Protein 1EB6 (pdb70)

B-factor: mean 12.84, std 7.29, range [6.41, 92.84]

Organism: Aspergillus oryzae (strain ATCC 42149 / RIB 40) (NCBI:txid510516)

Structure (mmCIF, N/CA/C/O backbone):
data_1EB6
#
_entry.id   1EB6
#
_cell.length_a   38.430
_cell.length_b   34.764
_cell.length_c   60.276
_cell.angle_alpha   90.00
_cell.angle_beta   106.03
_cell.angle_gamma   90.00
#
_symmetry.space_group_name_H-M   'P 1 21 1'
#
loop_
_entity.id
_entity.type
_entity.pdbx_description
1 polymer 'NEUTRAL PROTEASE II'
2 non-polymer 'ZINC ION'
3 non-polymer 1,2-ETHANEDIOL
4 water water
#
loop_
_atom_site.group_PDB
_atom_site.id
_atom_site.type_symbol
_atom_site.label_atom_id
_atom_site.label_alt_id
_atom_site.label_comp_id
_atom_site.label_asym_id
_atom_site.label_entity_id
_atom_site.label_seq_id
_atom_site.pdbx_PDB_ins_code
_atom_site.Cartn_x
_atom_site.Cartn_y
_atom_site.Cartn_z
_atom_site.occupancy
_atom_site.B_iso_or_equiv
_atom_site.auth_seq_id
_atom_site.auth_comp_id
_atom_site.auth_asym_id
_atom_site.auth_atom_id
_atom_site.pdbx_PDB_model_num
ATOM 1 N N . THR A 1 1 ? 20.809 7.758 57.717 1.00 8.96 1 THR A N 1
ATOM 2 C CA . THR A 1 1 ? 19.436 8.170 58.102 1.00 8.11 1 THR A CA 1
ATOM 3 C C . THR A 1 1 ? 19.232 7.723 59.535 1.00 7.93 1 THR A C 1
ATOM 4 O O . THR A 1 1 ? 19.954 6.862 60.016 1.00 8.73 1 THR A O 1
ATOM 8 N N . GLU A 1 2 ? 18.249 8.300 60.210 1.00 8.86 2 GLU A N 1
ATOM 9 C CA . GLU A 1 2 ? 17.798 7.826 61.493 1.00 9.30 2 GLU A CA 1
ATOM 10 C C . GLU A 1 2 ? 16.577 6.935 61.303 1.00 8.77 2 GLU A C 1
ATOM 11 O O . GLU A 1 2 ? 15.472 7.447 61.039 1.00 9.84 2 GLU A O 1
ATOM 21 N N . VAL A 1 3 ? 16.767 5.644 61.426 1.00 9.03 3 VAL A N 1
ATOM 22 C CA . VAL A 1 3 ? 15.669 4.694 61.322 1.00 9.17 3 VAL A CA 1
ATOM 23 C C . VAL A 1 3 ? 14.850 4.723 62.585 1.00 9.26 3 VAL A C 1
ATOM 24 O O . VAL A 1 3 ? 15.398 4.642 63.682 1.00 11.40 3 VAL A O 1
ATOM 28 N N . THR A 1 4 ? 13.548 4.832 62.448 1.00 9.54 4 THR A N 1
ATOM 29 C CA . THR A 1 4 ? 12.644 4.862 63.566 1.00 10.30 4 THR A CA 1
ATOM 30 C C . THR A 1 4 ? 11.290 4.218 63.192 1.00 10.12 4 THR A C 1
ATOM 31 O O . THR A 1 4 ? 10.980 3.996 62.022 1.00 10.62 4 THR A O 1
ATOM 35 N N . ASP A 1 5 ? 10.461 3.959 64.190 1.00 11.57 5 ASP A N 1
ATOM 36 C CA . ASP A 1 5 ? 9.086 3.493 63.946 1.00 12.65 5 ASP A CA 1
ATOM 37 C C . ASP A 1 5 ? 9.028 2.194 63.192 1.00 12.77 5 ASP A C 1
ATOM 38 O O . ASP A 1 5 ? 8.400 2.095 62.113 1.00 14.98 5 ASP A O 1
ATOM 43 N N . CYS A 1 6 ? 9.765 1.222 63.720 1.00 13.58 6 CYS A N 1
ATOM 44 C CA . CYS A 1 6 ? 9.945 -0.104 63.084 1.00 13.62 6 CYS A CA 1
ATOM 45 C C . CYS A 1 6 ? 9.471 -1.231 63.956 1.00 14.31 6 CYS A C 1
ATOM 46 O O . CYS A 1 6 ? 9.630 -1.218 65.178 1.00 18.48 6 CYS A O 1
ATOM 49 N N . LYS A 1 7 ? 8.928 -2.243 63.329 1.00 13.90 7 LYS A N 1
ATOM 50 C CA . LYS A 1 7 ? 8.482 -3.456 63.984 1.00 14.86 7 LYS A CA 1
ATOM 51 C C . LYS A 1 7 ? 8.641 -4.645 63.069 1.00 12.84 7 LYS A C 1
ATOM 52 O O . LYS A 1 7 ? 8.465 -4.549 61.847 1.00 15.59 7 LYS A O 1
ATOM 58 N N . GLY A 1 8 ? 8.997 -5.782 63.654 1.00 10.60 8 GLY A N 1
ATOM 59 C CA . GLY A 1 8 ? 8.996 -7.005 62.899 1.00 10.16 8 GLY A CA 1
ATOM 60 C C . GLY A 1 8 ? 10.146 -7.166 61.927 1.00 9.65 8 GLY A C 1
ATOM 61 O O . GLY A 1 8 ? 11.135 -6.405 61.940 1.00 10.61 8 GLY A O 1
ATOM 62 N N . ASP A 1 9 ? 10.014 -8.138 61.042 1.00 9.73 9 ASP A N 1
ATOM 63 C CA . ASP A 1 9 ? 10.980 -8.350 59.959 1.00 10.23 9 ASP A CA 1
ATOM 64 C C . ASP A 1 9 ? 10.997 -7.185 58.983 1.00 8.96 9 ASP A C 1
ATOM 65 O O . ASP A 1 9 ? 11.990 -7.012 58.275 1.00 9.37 9 ASP A O 1
ATOM 70 N N . ALA A 1 10 ? 9.941 -6.373 58.939 1.00 8.78 10 ALA A N 1
ATOM 71 C CA . ALA A 1 10 ? 9.931 -5.181 58.089 1.00 8.46 10 ALA A CA 1
ATOM 72 C C . ALA A 1 10 ? 11.117 -4.291 58.440 1.00 8.60 10 ALA A C 1
ATOM 73 O O . ALA A 1 10 ? 11.654 -3.627 57.543 1.00 8.86 10 ALA A O 1
ATOM 75 N N . GLU A 1 11 ? 11.551 -4.254 59.700 1.00 8.58 11 GLU A N 1
ATOM 76 C CA . GLU A 1 11 ? 12.723 -3.482 60.025 1.00 9.47 11 GLU A CA 1
ATOM 77 C C . GLU A 1 11 ? 13.941 -3.953 59.218 1.00 8.54 11 GLU A C 1
ATOM 78 O O . GLU A 1 11 ? 14.721 -3.159 58.724 1.00 9.43 11 GLU A O 1
ATOM 84 N N . SER A 1 12 ? 14.108 -5.285 59.132 1.00 8.74 12 SER A N 1
ATOM 85 C CA . SER A 1 12 ? 15.171 -5.883 58.340 1.00 8.97 12 SER A CA 1
ATOM 86 C C . SER A 1 12 ? 14.961 -5.645 56.853 1.00 8.23 12 SER A C 1
ATOM 87 O O . SER A 1 12 ? 15.929 -5.489 56.099 1.00 8.86 12 SER A O 1
ATOM 91 N N . SER A 1 13 ? 13.717 -5.635 56.381 1.00 8.11 13 SER A N 1
ATOM 92 C CA . SER A 1 13 ? 13.497 -5.248 54.987 1.00 8.12 13 SER A CA 1
ATOM 93 C C 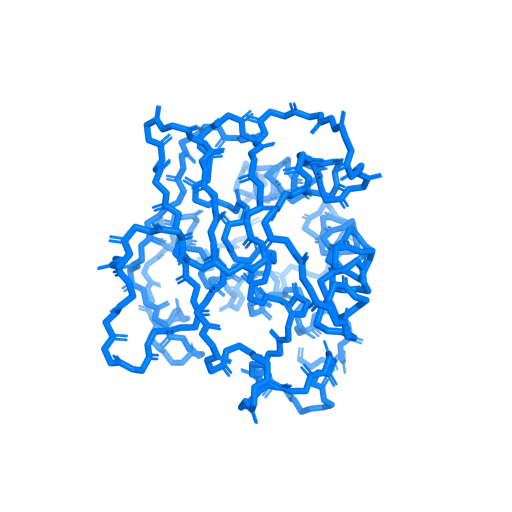. SER A 1 13 ? 14.061 -3.843 54.743 1.00 7.57 13 SER A C 1
ATOM 94 O O . SER A 1 13 ? 14.715 -3.581 53.727 1.00 7.68 13 SER A O 1
ATOM 97 N N . LEU A 1 14 ? 13.803 -2.916 55.662 1.00 7.48 14 LEU A N 1
ATOM 98 C CA . LEU A 1 14 ? 14.305 -1.550 55.489 1.00 7.55 14 LEU A CA 1
ATOM 99 C C . LEU A 1 14 ? 15.839 -1.497 55.612 1.00 7.16 14 LEU A C 1
ATOM 100 O O . LEU A 1 14 ? 16.482 -0.851 54.793 1.00 7.53 14 LEU A O 1
ATOM 105 N N . THR A 1 15 ? 16.418 -2.128 56.616 1.00 7.43 15 THR A N 1
ATOM 106 C CA . THR A 1 15 ? 17.880 -2.018 56.738 1.00 7.73 15 THR A CA 1
ATOM 107 C C . THR A 1 15 ? 18.573 -2.669 55.552 1.00 7.50 15 THR A C 1
ATOM 108 O O . THR A 1 15 ? 19.617 -2.173 55.098 1.00 7.80 15 THR A O 1
ATOM 112 N N . THR A 1 16 ? 18.006 -3.753 55.032 1.00 7.33 16 THR A N 1
ATOM 113 C CA . THR A 1 16 ? 18.514 -4.377 53.792 1.00 7.03 16 THR A CA 1
ATOM 114 C C . THR A 1 16 ? 18.405 -3.407 52.621 1.00 7.20 16 THR A C 1
ATOM 115 O O . THR A 1 16 ? 19.339 -3.269 51.831 1.00 7.70 16 THR A O 1
ATOM 119 N N . ALA A 1 17 ? 17.256 -2.756 52.490 1.00 7.06 17 ALA A N 1
ATOM 120 C CA . ALA A 1 17 ? 17.058 -1.794 51.423 1.00 7.19 17 ALA A CA 1
ATOM 121 C C . ALA A 1 17 ? 18.012 -0.617 51.537 1.00 6.94 17 ALA A C 1
ATOM 122 O O . ALA A 1 17 ? 18.479 -0.125 50.502 1.00 7.55 17 ALA A O 1
ATOM 124 N N . LEU A 1 18 ? 18.299 -0.144 52.740 1.00 6.93 18 LEU A N 1
ATOM 125 C CA . LEU A 1 18 ? 19.256 0.962 52.918 1.00 7.25 18 LEU A CA 1
ATOM 126 C C . LEU A 1 18 ? 20.624 0.537 52.430 1.00 7.04 18 LEU A C 1
ATOM 127 O O . LEU A 1 18 ? 21.290 1.269 51.696 1.00 7.63 18 LEU A O 1
ATOM 132 N N . SER A 1 19 ? 21.087 -0.632 52.869 1.00 7.46 19 SER A N 1
ATOM 133 C CA . SER A 1 19 ? 22.424 -1.078 52.476 1.00 7.94 19 SER A CA 1
ATOM 134 C C . SER A 1 19 ? 22.500 -1.310 50.979 1.00 7.59 19 SER A C 1
ATOM 135 O O . SER A 1 19 ? 23.501 -0.967 50.327 1.00 8.48 19 SER A O 1
ATOM 140 N N . ASN A 1 20 ? 21.450 -1.887 50.399 1.00 7.22 20 ASN A N 1
ATOM 141 C CA . ASN A 1 20 ? 21.415 -2.085 48.953 1.00 7.49 20 ASN A CA 1
ATOM 142 C C . ASN A 1 20 ? 21.342 -0.761 48.221 1.00 7.49 20 ASN A C 1
ATOM 143 O O . ASN A 1 20 ? 21.992 -0.595 47.193 1.00 8.28 20 ASN A O 1
ATOM 148 N N . ALA A 1 21 ? 20.537 0.180 48.699 1.00 7.53 21 ALA A N 1
ATOM 149 C CA . ALA A 1 21 ? 20.463 1.498 48.077 1.00 7.80 21 ALA A CA 1
ATOM 150 C C . ALA A 1 21 ? 21.816 2.177 48.082 1.00 7.47 21 ALA A C 1
ATOM 151 O O . ALA A 1 21 ? 22.174 2.833 47.095 1.00 8.11 21 ALA A O 1
ATOM 153 N N . ALA A 1 22 ? 22.572 2.049 49.159 1.00 7.95 22 ALA A N 1
ATOM 154 C CA . ALA A 1 22 ? 23.904 2.673 49.208 1.00 8.34 22 ALA A CA 1
ATOM 1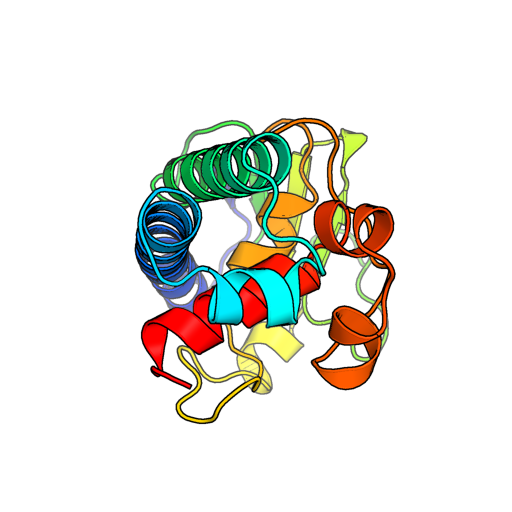55 C C . ALA A 1 22 ? 24.801 2.100 48.132 1.00 8.33 22 ALA A C 1
ATOM 156 O O . ALA A 1 22 ? 25.482 2.839 47.407 1.00 9.12 22 ALA A O 1
ATOM 158 N N . LYS A 1 23 ? 24.814 0.767 48.001 1.00 8.11 23 LYS A N 1
ATOM 159 C CA . LYS A 1 23 ? 25.640 0.136 46.996 1.00 9.13 23 LYS A CA 1
ATOM 160 C C . LYS A 1 23 ? 25.157 0.526 45.590 1.00 8.20 23 LYS A C 1
ATOM 161 O O . LYS A 1 23 ? 25.989 0.823 44.697 1.00 9.03 23 LYS A O 1
ATOM 167 N N . LEU A 1 24 ? 23.865 0.518 45.346 1.00 7.88 24 LEU A N 1
ATOM 168 C CA . LEU A 1 24 ? 23.328 0.832 44.036 1.00 8.03 24 LEU A CA 1
ATOM 169 C C . LEU A 1 24 ? 23.596 2.286 43.678 1.00 7.45 24 LEU A C 1
ATOM 170 O O . LEU A 1 24 ? 23.875 2.592 42.498 1.00 8.30 24 LEU A O 1
ATOM 175 N N . ALA A 1 25 ? 23.484 3.183 44.633 1.00 7.60 25 ALA A N 1
ATOM 176 C CA . ALA A 1 25 ? 23.708 4.591 44.389 1.00 7.54 25 ALA A CA 1
ATOM 177 C C . ALA A 1 25 ? 25.185 4.876 44.119 1.00 7.99 25 ALA A C 1
ATOM 178 O O . ALA A 1 25 ? 25.505 5.637 43.211 1.00 8.29 25 ALA A O 1
ATOM 180 N N . ASN A 1 26 ? 26.099 4.283 44.885 1.00 7.99 26 ASN A N 1
ATOM 181 C CA . ASN A 1 26 ? 27.524 4.459 44.604 1.00 8.22 26 ASN A CA 1
ATOM 182 C C . ASN A 1 26 ? 27.863 3.915 43.213 1.00 8.22 26 ASN A C 1
ATOM 183 O O . ASN A 1 26 ? 28.627 4.530 42.478 1.00 9.04 26 ASN A O 1
ATOM 188 N N . GLN A 1 27 ? 27.328 2.753 42.858 1.00 8.38 27 GLN A N 1
ATOM 189 C CA . GLN A 1 27 ? 27.617 2.154 41.570 1.00 8.91 27 GLN A CA 1
ATOM 190 C C . GLN A 1 27 ? 27.066 3.020 40.439 1.00 8.57 27 GLN A C 1
ATOM 191 O O . GLN A 1 27 ? 27.738 3.219 39.418 1.00 9.62 27 GLN A O 1
ATOM 197 N N . ALA A 1 28 ? 25.884 3.573 40.611 1.00 8.58 28 ALA A N 1
ATOM 198 C CA . ALA A 1 28 ? 25.298 4.453 39.602 1.00 8.38 28 ALA A CA 1
ATOM 199 C C . ALA A 1 28 ? 26.073 5.783 39.535 1.00 8.48 28 ALA A C 1
ATOM 200 O O . ALA A 1 28 ? 26.210 6.338 38.439 1.00 9.01 28 ALA A O 1
ATOM 202 N N . ALA A 1 29 ? 26.570 6.288 40.668 1.00 8.41 29 ALA A N 1
ATOM 203 C CA . ALA A 1 29 ? 27.376 7.492 40.655 1.00 9.27 29 ALA A CA 1
ATOM 204 C C . ALA A 1 29 ? 28.648 7.252 39.822 1.00 9.37 29 ALA A C 1
ATOM 205 O O . ALA A 1 29 ? 29.061 8.113 39.048 1.00 10.42 29 ALA A O 1
ATOM 207 N N . GLU A 1 30 ? 29.277 6.102 40.023 1.00 10.15 30 GLU A N 1
ATOM 208 C CA . GLU A 1 30 ? 30.479 5.771 39.258 1.00 11.03 30 GLU A CA 1
ATOM 209 C C . GLU A 1 30 ? 30.157 5.744 37.772 1.00 10.67 30 GLU A C 1
ATOM 210 O O . GLU A 1 30 ? 30.962 6.224 36.957 1.00 12.36 30 GLU A O 1
ATOM 216 N N . ALA A 1 31 ? 29.012 5.214 37.402 1.00 10.44 31 ALA A N 1
ATOM 217 C CA . ALA A 1 31 ? 28.598 5.183 36.009 1.00 10.58 31 ALA A CA 1
ATOM 218 C C . ALA A 1 31 ? 28.377 6.604 35.476 1.00 10.18 31 ALA A C 1
ATOM 219 O O . ALA A 1 31 ? 28.791 6.918 34.357 1.00 11.53 31 ALA A O 1
ATOM 221 N N . ALA A 1 32 ? 27.744 7.463 36.257 1.00 9.90 32 ALA A N 1
ATOM 222 C CA . ALA A 1 32 ? 27.551 8.831 35.832 1.00 10.41 32 ALA A CA 1
ATOM 223 C C . ALA A 1 32 ? 28.904 9.546 35.660 1.00 11.38 32 ALA A C 1
ATOM 224 O O . ALA A 1 32 ? 29.095 10.362 34.746 1.00 12.85 32 ALA A O 1
ATOM 226 N N . GLU A 1 33 ? 29.852 9.279 36.552 1.00 11.74 33 GLU A N 1
ATOM 227 C CA . GLU A 1 33 ? 31.192 9.894 36.510 1.00 12.91 33 GLU A CA 1
ATOM 228 C C . GLU A 1 33 ? 32.011 9.426 35.319 1.00 13.82 33 GLU A C 1
ATOM 229 O O . GLU A 1 33 ? 32.682 10.202 34.646 1.00 16.68 33 GLU A O 1
ATOM 235 N N . SER A 1 34 ? 31.984 8.119 35.058 1.00 13.48 34 SER A N 1
ATOM 236 C CA . SER A 1 34 ? 33.018 7.489 34.241 1.00 14.97 34 SER A CA 1
ATOM 237 C C . SER A 1 34 ? 32.525 6.365 33.361 1.00 14.08 34 SER A C 1
ATOM 238 O O . SER A 1 34 ? 33.324 5.752 32.671 1.00 17.11 34 SER A O 1
ATOM 242 N N . GLY A 1 35 ? 31.228 6.086 33.352 1.00 13.56 35 GLY A N 1
ATOM 243 C CA . GLY A 1 35 ? 30.642 5.015 32.622 1.00 13.49 35 GLY A CA 1
ATOM 244 C C . GLY A 1 35 ? 30.170 5.408 31.258 1.00 12.82 35 GLY A C 1
ATOM 245 O O . GLY A 1 35 ? 30.620 6.393 30.688 1.00 14.85 35 GLY A O 1
ATOM 246 N N . ASP A 1 36 ? 29.239 4.635 30.717 1.00 12.66 36 ASP A N 1
ATOM 247 C CA . ASP A 1 36 ? 28.802 4.765 29.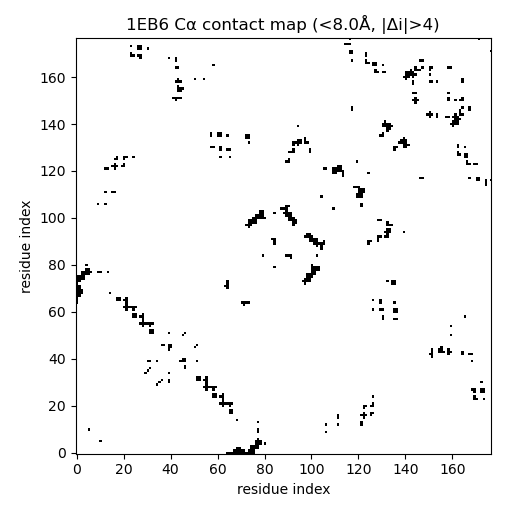345 1.00 12.98 36 ASP A CA 1
ATOM 248 C C . ASP A 1 36 ? 27.936 5.986 29.133 1.00 11.73 36 ASP A C 1
ATOM 249 O O . ASP A 1 36 ? 26.901 6.160 29.775 1.00 12.60 36 ASP A O 1
ATOM 254 N N . GLU A 1 37 ? 28.299 6.806 28.178 1.00 13.05 37 GLU A N 1
ATOM 255 C CA . GLU A 1 37 ? 27.561 8.017 27.885 1.00 13.67 37 GLU A CA 1
ATOM 256 C C . GLU A 1 37 ? 26.192 7.746 27.350 1.00 12.67 37 GLU A C 1
ATOM 257 O O . GLU A 1 37 ? 25.245 8.477 27.693 1.00 12.72 37 GLU A O 1
ATOM 263 N N . SER A 1 38 ? 26.028 6.756 26.488 1.00 13.69 38 SER A N 1
ATOM 264 C CA . SER A 1 38 ? 24.739 6.481 25.883 1.00 13.89 38 SER A CA 1
ATOM 265 C C . SER A 1 38 ? 23.760 6.009 26.924 1.00 11.90 38 SER A C 1
ATOM 266 O O . SER A 1 38 ? 22.566 6.372 26.874 1.00 12.48 38 SER A O 1
ATOM 270 N N . LYS A 1 39 ? 24.197 5.194 27.870 1.00 11.72 39 LYS A N 1
ATOM 271 C CA . LYS A 1 39 ? 23.314 4.729 28.930 1.00 11.08 39 LYS A CA 1
ATOM 272 C C . LYS A 1 39 ? 22.877 5.899 29.828 1.00 10.44 39 LYS A C 1
ATOM 273 O O . LYS A 1 39 ? 21.721 5.989 30.249 1.00 10.64 39 LYS A O 1
ATOM 279 N N . PHE A 1 40 ? 23.807 6.780 30.130 1.00 9.86 40 PHE A N 1
ATOM 280 C CA . PHE A 1 40 ? 23.478 7.982 30.887 1.00 9.71 40 PHE A CA 1
ATOM 281 C C . PHE A 1 40 ? 22.426 8.794 30.134 1.00 9.48 40 PHE A C 1
ATOM 282 O O . PHE A 1 40 ? 21.426 9.257 30.713 1.00 9.50 40 PHE A O 1
ATOM 290 N N . GLU A 1 41 ? 22.635 8.996 28.840 1.00 9.62 41 GLU A N 1
ATOM 291 C CA . GLU A 1 41 ? 21.726 9.776 28.023 1.00 10.11 41 GLU A CA 1
ATOM 292 C C . GLU A 1 41 ? 20.336 9.163 27.948 1.00 9.37 41 GLU A C 1
ATOM 293 O O . GLU A 1 41 ? 19.336 9.878 27.826 1.00 9.91 41 GLU A O 1
ATOM 303 N N . GLU A 1 42 ? 20.231 7.843 27.995 1.00 9.41 42 GLU A N 1
ATOM 304 C CA . GLU A 1 42 ? 18.911 7.196 27.963 1.00 9.14 42 GLU A CA 1
ATOM 305 C C . GLU A 1 42 ? 18.020 7.727 29.089 1.00 9.13 42 GLU A C 1
ATOM 306 O O . GLU A 1 42 ? 16.806 7.860 28.915 1.00 9.88 42 GLU A O 1
ATOM 312 N N . TYR A 1 43 ? 18.608 7.977 30.259 1.00 8.77 43 TYR A N 1
ATOM 313 C CA . TYR A 1 43 ? 17.873 8.405 31.437 1.00 8.82 43 TYR A CA 1
ATOM 314 C C . TYR A 1 43 ? 17.882 9.909 31.662 1.00 8.86 43 TYR A C 1
ATOM 315 O O . TYR A 1 43 ? 16.902 10.439 32.167 1.00 10.54 43 TYR A O 1
ATOM 324 N N . PHE A 1 44 ? 18.955 10.596 31.308 1.00 8.39 44 PHE A N 1
ATOM 325 C CA . PHE A 1 44 ? 19.083 12.015 31.612 1.00 8.52 44 PHE A CA 1
ATOM 326 C C . PHE A 1 44 ? 19.070 12.913 30.389 1.00 9.07 44 PHE A C 1
ATOM 327 O O . PHE A 1 44 ? 19.124 14.133 30.518 1.00 9.68 44 PHE A O 1
ATOM 335 N N . LYS A 1 45 ? 19.004 12.335 29.191 1.00 9.43 45 LYS A N 1
ATOM 336 C CA . LYS A 1 45 ? 18.628 13.043 27.966 1.00 9.92 45 LYS A CA 1
ATOM 337 C C . LYS A 1 45 ? 19.698 13.999 27.479 1.00 10.50 45 LYS A C 1
ATOM 338 O O . LYS A 1 45 ? 19.441 14.875 26.662 1.00 12.99 45 LYS A O 1
ATOM 344 N N . THR A 1 46 ? 20.919 13.828 27.940 1.00 10.83 46 THR A N 1
ATOM 345 C CA . THR A 1 46 ? 22.073 14.619 27.568 1.00 11.33 46 THR A CA 1
ATOM 346 C C . THR A 1 46 ? 23.295 13.822 27.890 1.00 11.90 46 THR A C 1
ATOM 347 O O . THR A 1 46 ? 23.259 12.930 28.740 1.00 12.54 46 THR A O 1
ATOM 351 N N . THR A 1 47 ? 24.417 14.185 27.267 1.00 13.66 47 THR A N 1
ATOM 352 C CA . THR A 1 47 ? 25.734 13.641 27.629 1.00 15.04 47 THR A CA 1
ATOM 353 C C . THR A 1 47 ? 26.603 14.718 28.310 1.00 14.84 47 THR A C 1
ATOM 354 O O . THR A 1 47 ? 27.757 14.493 28.629 1.00 16.98 47 THR A O 1
ATOM 358 N N . ASP A 1 48 ? 26.052 15.880 28.555 1.00 14.09 48 ASP A N 1
ATOM 359 C CA . ASP A 1 48 ? 26.931 16.932 29.032 1.00 15.62 48 ASP A CA 1
ATOM 360 C C . ASP A 1 48 ? 27.520 16.690 30.404 1.00 14.63 48 ASP A C 1
ATOM 361 O O . ASP A 1 48 ? 26.906 16.155 31.320 1.00 14.02 48 ASP A O 1
ATOM 366 N N . GLN A 1 49 ? 28.780 17.066 30.498 1.00 15.78 49 GLN A N 1
ATOM 367 C CA . GLN A 1 49 ? 29.548 16.796 31.666 1.00 15.13 49 GLN A CA 1
ATOM 368 C C . GLN A 1 49 ? 28.962 17.425 32.930 1.00 13.59 49 GLN A C 1
ATOM 369 O O . GLN A 1 49 ? 29.013 16.778 33.995 1.00 13.82 49 GLN A O 1
ATOM 375 N N . GLN A 1 50 ? 28.479 18.658 32.888 1.00 14.00 50 GLN A N 1
ATOM 376 C CA . GLN A 1 50 ? 27.948 19.267 34.091 1.00 14.33 50 GLN A CA 1
ATOM 377 C C . GLN A 1 50 ? 26.761 18.448 34.634 1.00 12.39 50 GLN A C 1
ATOM 378 O O . GLN A 1 50 ? 26.629 18.238 35.844 1.00 13.17 50 GLN A O 1
ATOM 384 N N . THR A 1 5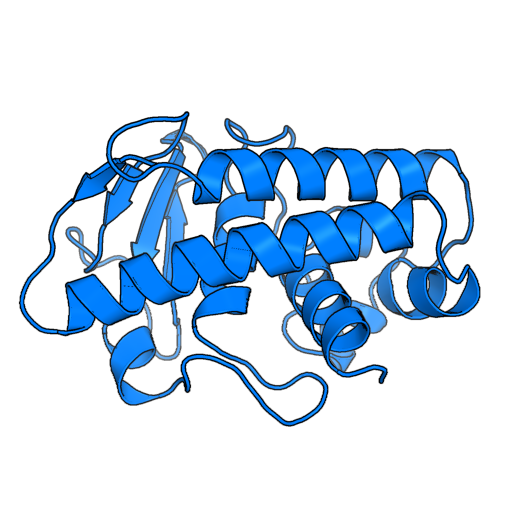1 ? 25.896 17.958 33.753 1.00 11.85 51 THR A N 1
ATOM 385 C CA . THR A 1 51 ? 24.783 17.130 34.168 1.00 10.55 51 THR A CA 1
ATOM 386 C C . THR A 1 51 ? 25.272 15.801 34.771 1.00 10.33 51 THR A C 1
ATOM 387 O O . THR A 1 51 ? 24.768 15.375 35.801 1.00 10.07 51 THR A O 1
ATOM 391 N N . ARG A 1 52 ? 26.250 15.185 34.134 1.00 10.47 52 ARG A N 1
ATOM 392 C CA . ARG A 1 52 ? 26.806 13.972 34.691 1.00 10.22 52 ARG A CA 1
ATOM 393 C C . ARG A 1 52 ? 27.358 14.201 36.080 1.00 10.28 52 ARG A C 1
ATOM 394 O O . ARG A 1 52 ? 27.169 13.377 36.969 1.00 10.41 52 ARG A O 1
ATOM 402 N N . THR A 1 53 ? 28.065 15.308 36.283 1.00 10.82 53 THR A N 1
ATOM 403 C CA . THR A 1 53 ? 28.614 15.639 37.575 1.00 11.82 53 THR A CA 1
ATOM 404 C C . THR A 1 53 ? 27.510 15.818 38.622 1.00 10.93 53 THR A C 1
ATOM 405 O O . THR A 1 53 ? 27.628 15.308 39.719 1.00 10.67 53 THR A O 1
ATOM 409 N N . THR A 1 54 ? 26.445 16.536 38.284 1.00 10.05 54 THR A N 1
ATOM 410 C CA . THR A 1 54 ? 25.360 16.757 39.236 1.00 9.76 54 THR A CA 1
ATOM 411 C C . THR A 1 54 ? 24.688 15.431 39.595 1.00 9.24 54 THR A C 1
ATOM 412 O O . THR A 1 54 ? 24.417 15.169 40.773 1.00 9.09 54 THR A O 1
ATOM 416 N N . VAL A 1 55 ? 24.400 14.604 38.610 1.00 8.61 55 VAL A N 1
ATOM 417 C CA . VAL A 1 55 ? 23.788 13.294 38.870 1.00 8.37 55 VAL A CA 1
ATOM 418 C C . VAL A 1 55 ? 24.685 12.484 39.789 1.00 8.46 55 VAL A C 1
ATOM 419 O O . VAL A 1 55 ? 24.219 11.875 40.763 1.00 8.58 55 VAL A O 1
ATOM 423 N N . ALA A 1 56 ? 25.998 12.452 39.492 1.00 8.95 56 ALA A N 1
ATOM 424 C CA . ALA A 1 56 ? 26.915 11.700 40.315 1.00 9.21 56 ALA A CA 1
ATOM 425 C C . ALA A 1 56 ? 26.972 12.237 41.727 1.00 8.81 56 ALA A C 1
ATOM 426 O O . ALA A 1 56 ? 26.992 11.455 42.678 1.00 9.33 56 ALA A O 1
ATOM 428 N N . GLU A 1 57 ? 27.010 13.559 41.896 1.00 9.23 57 GLU A N 1
ATOM 429 C CA . GLU A 1 57 ? 27.066 14.135 43.238 1.00 9.37 57 GLU A CA 1
ATOM 430 C C . GLU A 1 57 ? 25.826 13.770 44.043 1.00 8.66 57 GLU A C 1
ATOM 431 O O . GLU A 1 57 ? 25.903 13.443 45.222 1.00 8.99 57 GLU A O 1
ATOM 437 N N . ARG A 1 58 ? 24.669 13.871 43.405 1.00 8.22 58 ARG A N 1
ATOM 438 C CA . ARG A 1 58 ? 23.414 13.530 44.092 1.00 7.83 58 ARG A CA 1
ATOM 439 C C . ARG A 1 58 ? 23.445 12.061 44.506 1.00 7.95 58 ARG A C 1
ATOM 440 O O . ARG A 1 58 ? 23.063 11.741 45.644 1.00 8.13 58 ARG A O 1
ATOM 448 N N . LEU A 1 59 ? 23.858 11.182 43.626 1.00 7.87 59 LEU A N 1
ATOM 449 C CA . LEU A 1 59 ? 23.911 9.763 43.938 1.00 7.80 59 LEU A CA 1
ATOM 450 C C . LEU A 1 59 ? 24.925 9.455 45.045 1.00 7.94 59 LEU A C 1
ATOM 451 O O . LEU A 1 59 ? 24.667 8.624 45.887 1.00 7.96 59 LEU A O 1
ATOM 456 N N . ARG A 1 60 ? 26.095 10.110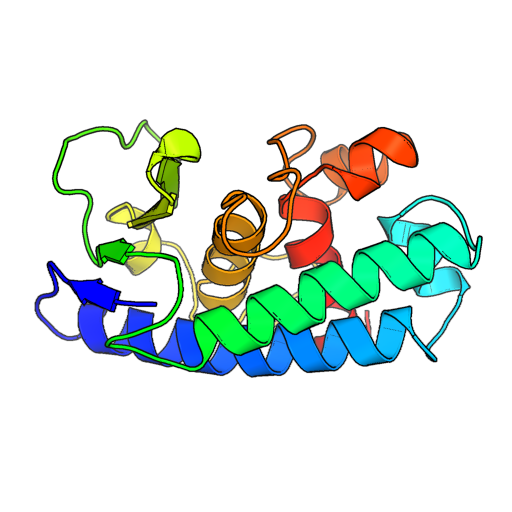 45.017 1.00 8.09 60 ARG A N 1
ATOM 457 C CA . ARG A 1 60 ? 27.063 9.881 46.077 1.00 8.54 60 ARG A CA 1
ATOM 458 C C . ARG A 1 60 ? 26.498 10.317 47.423 1.00 8.30 60 ARG A C 1
ATOM 459 O O . ARG A 1 60 ? 26.747 9.666 48.457 1.00 8.67 60 ARG A O 1
ATOM 467 N N . ALA A 1 61 ? 25.756 11.425 47.451 1.00 8.45 61 ALA A N 1
ATOM 468 C CA . ALA A 1 61 ? 25.146 11.902 48.676 1.00 8.34 61 ALA A CA 1
ATOM 469 C C . ALA A 1 61 ? 24.076 10.936 49.165 1.00 7.80 61 ALA A C 1
ATOM 470 O O . ALA A 1 61 ? 23.990 10.652 50.374 1.00 8.22 61 ALA A O 1
ATOM 472 N N . VAL A 1 62 ? 23.246 10.431 48.270 1.00 7.78 62 VAL A N 1
ATOM 473 C CA . VAL A 1 62 ? 22.234 9.420 48.616 1.00 7.50 62 VAL A CA 1
ATOM 474 C C . VAL A 1 62 ? 22.936 8.222 49.244 1.00 7.40 62 VAL A C 1
ATOM 475 O O . VAL A 1 62 ? 22.472 7.681 50.256 1.00 7.71 62 VAL A O 1
ATOM 479 N N . ALA A 1 63 ? 24.028 7.768 48.630 1.00 7.87 63 ALA A N 1
ATOM 480 C CA . ALA A 1 63 ? 24.698 6.574 49.157 1.00 8.06 63 ALA A CA 1
ATOM 481 C C . ALA A 1 63 ? 25.175 6.800 50.587 1.00 8.09 63 ALA A C 1
ATOM 482 O O . ALA A 1 63 ? 25.073 5.906 51.425 1.00 8.98 63 ALA A O 1
ATOM 484 N N . LYS A 1 64 ? 25.725 7.987 50.880 1.00 8.14 64 LYS A N 1
ATOM 485 C CA . LYS A 1 64 ? 26.175 8.276 52.229 1.00 8.55 64 LYS A CA 1
ATOM 486 C C . LYS A 1 64 ? 25.004 8.307 53.194 1.00 8.38 64 LYS A C 1
ATOM 487 O O . LYS A 1 64 ? 25.103 7.768 54.307 1.00 9.62 64 LYS A O 1
ATOM 493 N N . GLU A 1 65 ? 23.904 8.916 52.797 1.00 8.03 65 GLU A N 1
ATOM 494 C CA . GLU A 1 65 ? 22.735 8.995 53.670 1.00 8.11 65 GLU A CA 1
ATOM 495 C C . GLU A 1 65 ? 22.148 7.617 53.978 1.00 7.89 65 GLU A C 1
ATOM 496 O O . GLU A 1 65 ? 21.701 7.349 55.090 1.00 9.59 65 GLU A O 1
ATOM 502 N N . ALA A 1 66 ? 22.146 6.741 52.973 1.00 8.09 66 ALA A N 1
ATOM 503 C CA . ALA A 1 66 ? 21.611 5.397 53.113 1.00 8.70 66 ALA A CA 1
ATOM 504 C C . ALA A 1 66 ? 22.507 4.508 53.952 1.00 9.55 66 ALA A C 1
ATOM 505 O O . ALA A 1 66 ? 22.071 3.467 54.455 1.00 11.76 66 ALA A O 1
ATOM 507 N N . GLY A 1 67 ? 23.776 4.895 54.116 1.00 10.01 67 GLY A N 1
ATOM 508 C CA . GLY A 1 67 ? 24.763 4.098 54.824 1.00 11.36 67 GLY A CA 1
ATOM 509 C C . GLY A 1 67 ? 24.801 4.212 56.326 1.00 11.18 67 GLY A C 1
ATOM 510 O O . GLY A 1 67 ? 25.715 3.637 56.934 1.00 15.67 67 GLY A O 1
ATOM 511 N N . SER A 1 68 ? 23.891 4.927 56.953 1.00 11.38 68 SER A N 1
ATOM 512 C CA . SER A 1 68 ? 23.786 4.985 58.429 1.00 11.73 68 SER A CA 1
ATOM 513 C C . SER A 1 68 ? 22.338 4.699 58.800 1.00 10.24 68 SER A C 1
ATOM 514 O O . SER A 1 68 ? 21.453 4.977 58.023 1.00 9.53 68 SER A O 1
ATOM 517 N N . THR A 1 69 ? 22.150 4.215 60.040 1.00 10.27 69 THR A N 1
ATOM 518 C CA . THR A 1 69 ? 20.821 3.954 60.604 1.00 9.59 69 THR A CA 1
ATOM 519 C C . THR A 1 69 ? 20.473 4.788 61.856 1.00 9.19 69 THR A C 1
ATOM 520 O O . THR A 1 69 ? 19.351 4.724 62.314 1.00 10.16 69 THR A O 1
ATOM 524 N N . SER A 1 70 ? 21.433 5.522 62.409 1.00 11.01 70 SER A N 1
ATOM 525 C CA . SER A 1 70 ? 21.136 6.505 63.512 1.00 11.40 70 SER A CA 1
ATOM 526 C C . SER A 1 70 ? 21.829 7.797 63.201 1.00 11.83 70 SER A C 1
ATOM 527 O O . SER A 1 70 ? 22.343 8.478 64.112 1.00 15.84 70 SER A O 1
ATOM 530 N N . GLY A 1 71 ? 21.860 8.206 61.978 1.00 10.77 71 GLY A N 1
ATOM 531 C CA . GLY A 1 71 ? 22.562 9.414 61.620 1.00 13.02 71 GLY A CA 1
ATOM 532 C C . GLY A 1 71 ? 22.183 10.026 60.345 1.00 10.40 71 GLY A C 1
ATOM 533 O O . GLY A 1 71 ? 21.133 9.796 59.754 1.00 12.28 71 GLY A O 1
ATOM 534 N N . GLY A 1 72 ? 23.100 10.849 59.756 1.00 11.63 72 GLY A N 1
ATOM 535 C CA . GLY A 1 72 ? 22.738 11.616 58.616 1.00 11.44 72 GLY A CA 1
ATOM 536 C C . GLY A 1 72 ? 21.707 12.742 58.827 1.00 9.76 72 GLY A C 1
ATOM 537 O O . GLY A 1 72 ? 21.386 13.167 59.907 1.00 12.17 72 GLY A O 1
ATOM 538 N N . SER A 1 73 ? 21.243 13.244 57.692 1.00 8.67 73 SER A N 1
ATOM 539 C CA . SER A 1 73 ? 20.399 14.398 57.572 1.00 9.37 73 SER A CA 1
ATOM 540 C C . SER A 1 73 ? 18.916 14.101 57.503 1.00 9.68 73 SER A C 1
ATOM 541 O O . SER A 1 73 ? 18.132 15.050 57.470 1.00 13.47 73 SER A O 1
ATOM 545 N N . THR A 1 74 ? 18.548 12.828 57.425 1.00 8.20 74 THR A N 1
ATOM 546 C CA . THR A 1 74 ? 17.148 12.455 57.282 1.00 7.96 74 THR A CA 1
ATOM 547 C C . THR A 1 74 ? 16.721 11.542 58.406 1.00 7.72 74 THR A C 1
ATOM 548 O O . THR A 1 74 ? 17.521 10.936 59.125 1.00 8.44 74 THR A O 1
ATOM 552 N N . THR A 1 75 ? 15.397 11.401 58.531 1.00 8.05 75 THR A N 1
ATOM 553 C CA . THR A 1 75 ? 14.736 10.419 59.406 1.00 8.31 75 THR A CA 1
ATOM 554 C C . THR A 1 75 ? 13.912 9.512 58.511 1.00 7.77 75 THR A C 1
ATOM 555 O O . THR A 1 75 ? 13.247 10.024 57.607 1.00 10.23 75 THR A O 1
ATOM 559 N N . TYR A 1 76 ? 13.978 8.219 58.726 1.00 7.88 76 TYR A N 1
ATOM 560 C CA . TYR A 1 76 ? 13.309 7.233 57.905 1.00 7.62 76 TYR A CA 1
ATOM 561 C C . TYR A 1 76 ? 12.434 6.374 58.798 1.00 7.93 76 TYR A C 1
ATOM 562 O O . TYR A 1 76 ? 12.937 5.585 59.614 1.00 8.81 76 TYR A O 1
ATOM 571 N N . HIS A 1 77 ? 11.121 6.549 58.670 1.00 7.97 77 HIS A N 1
ATOM 572 C CA . HIS A 1 77 ? 10.161 5.755 59.415 1.00 8.28 77 HIS A CA 1
ATOM 573 C C . HIS A 1 77 ? 9.878 4.443 58.659 1.00 8.34 77 HIS A C 1
ATOM 574 O O . HIS A 1 77 ? 9.505 4.479 57.487 1.00 8.77 77 HIS A O 1
ATOM 581 N N . CYS A 1 78 ? 10.019 3.314 59.334 1.00 8.94 78 CYS A N 1
ATOM 582 C CA . CYS A 1 78 ? 9.652 2.061 58.694 1.00 10.07 78 CYS A CA 1
ATOM 583 C C . CYS A 1 78 ? 8.196 2.073 58.266 1.00 9.14 78 CYS A C 1
ATOM 584 O O . CYS A 1 78 ? 7.851 1.489 57.232 1.00 10.28 78 CYS A O 1
ATOM 587 N N . ASN A 1 79 ? 7.350 2.665 59.067 1.00 9.11 79 ASN A N 1
ATOM 588 C CA . ASN A 1 79 ? 5.946 2.775 58.801 1.00 10.23 79 ASN A CA 1
ATOM 589 C C . ASN A 1 79 ? 5.497 4.206 58.926 1.00 10.31 79 ASN A C 1
ATOM 590 O O . ASN A 1 79 ? 5.905 4.908 59.884 1.00 13.08 79 ASN A O 1
ATOM 595 N N . ASP A 1 80 ? 4.583 4.594 58.084 1.00 11.65 80 ASP A N 1
ATOM 596 C CA . ASP A 1 80 ? 3.949 5.915 58.027 1.00 9.91 80 ASP A CA 1
ATOM 597 C C . ASP A 1 80 ? 3.335 6.278 59.362 1.00 9.33 80 ASP A C 1
ATOM 598 O O . ASP A 1 80 ? 2.360 5.661 59.768 1.00 11.75 80 ASP A O 1
ATOM 603 N N . PRO A 1 81 ? 3.863 7.253 60.082 1.00 8.94 81 PRO A N 1
ATOM 604 C CA . PRO A 1 81 ? 3.330 7.570 61.401 1.00 9.58 81 PRO A CA 1
ATOM 605 C C . PRO A 1 81 ? 2.181 8.555 61.387 1.00 8.35 81 PRO A C 1
ATOM 606 O O . PRO A 1 81 ? 1.606 8.817 62.427 1.00 9.64 81 PRO A O 1
ATOM 610 N N . TYR A 1 82 ? 1.898 9.148 60.228 1.00 8.01 82 TYR A N 1
ATOM 611 C CA . TYR A 1 82 ? 0.997 10.272 60.127 1.00 7.96 82 TYR A CA 1
ATOM 612 C C . TYR A 1 82 ? -0.279 9.968 59.385 1.00 8.09 82 TYR A C 1
ATOM 613 O O . TYR A 1 82 ? -1.260 10.717 59.517 1.00 9.40 82 TYR A O 1
ATOM 622 N N . GLY A 1 83 ? -0.286 8.956 58.533 1.00 8.60 83 GLY A N 1
ATOM 623 C CA . GLY A 1 83 ? -1.382 8.748 57.625 1.00 8.79 83 GLY A CA 1
ATOM 624 C C . GLY A 1 83 ? -1.309 9.598 56.374 1.00 8.33 83 GLY A C 1
ATOM 625 O O . GLY A 1 83 ? -2.305 10.139 55.898 1.00 10.57 83 GLY A O 1
ATOM 626 N N . TYR A 1 84 ? -0.139 9.767 55.819 1.00 8.25 84 TYR A N 1
ATOM 627 C CA . TYR A 1 84 ? 0.032 10.505 54.574 1.00 8.59 84 TYR A CA 1
ATOM 628 C C . TYR A 1 84 ? 0.083 9.606 53.341 1.00 8.98 84 TYR A C 1
ATOM 629 O O . TYR A 1 84 ? 0.082 10.116 52.235 1.00 12.26 84 TYR A O 1
ATOM 638 N N . CYS A 1 85 ? 0.101 8.284 53.519 1.00 8.68 85 CYS A N 1
ATOM 639 C CA . CYS A 1 85 ? 0.086 7.372 52.392 1.00 8.85 85 CYS A CA 1
ATOM 640 C C . CYS A 1 85 ? -1.265 7.393 51.674 1.00 8.84 85 CYS A C 1
ATOM 641 O O . CYS A 1 85 ? -2.286 7.261 52.290 1.00 11.65 85 CYS A O 1
ATOM 644 N N . GLU A 1 86 ? -1.244 7.506 50.376 1.00 10.65 86 GLU A N 1
ATOM 645 C CA . GLU A 1 86 ? -2.420 7.429 49.520 1.00 10.53 86 GLU A CA 1
ATOM 646 C C . GLU A 1 86 ? -2.445 6.080 48.819 1.00 10.00 86 GLU A C 1
ATOM 647 O O . GLU A 1 86 ? -1.445 5.355 48.773 1.00 10.08 86 GLU A O 1
ATOM 653 N N . PRO A 1 87 ? -3.587 5.712 48.223 1.00 10.62 87 PRO A N 1
ATOM 654 C CA . PRO A 1 87 ? -3.662 4.440 47.529 1.00 11.61 87 PRO A CA 1
ATOM 655 C C . PRO A 1 87 ? -2.542 4.308 46.495 1.00 10.93 87 PRO A C 1
ATOM 656 O O . PRO A 1 87 ? -2.252 5.237 45.734 1.00 10.87 87 PRO A O 1
ATOM 660 N N . ASN A 1 88 ? -1.939 3.121 46.470 1.00 10.74 88 ASN A N 1
ATOM 661 C CA . ASN A 1 88 ? -0.927 2.772 45.496 1.00 11.07 88 ASN A CA 1
ATOM 662 C C . ASN A 1 88 ? 0.414 3.467 45.696 1.00 10.29 88 ASN A C 1
ATOM 663 O O . ASN A 1 88 ? 1.341 3.219 44.922 1.00 13.93 88 ASN A O 1
ATOM 668 N N . VAL A 1 89 ? 0.588 4.260 46.733 1.00 8.71 89 VAL A N 1
ATOM 669 C CA . VAL A 1 89 ? 1.853 4.924 47.014 1.00 8.20 89 VAL A CA 1
ATOM 670 C C . VAL A 1 89 ? 2.721 4.010 47.861 1.00 7.72 89 VAL A C 1
ATOM 671 O O . VAL A 1 89 ? 2.288 3.472 48.876 1.00 8.73 89 VAL A O 1
ATOM 675 N N . LEU A 1 90 ? 3.961 3.818 47.452 1.00 7.52 90 LEU A N 1
ATOM 676 C CA . LEU A 1 90 ? 4.892 2.912 48.147 1.00 7.30 90 LEU A CA 1
ATOM 677 C C . LEU A 1 90 ? 5.581 3.560 49.342 1.00 7.03 90 LEU A C 1
ATOM 678 O O . LEU A 1 90 ? 5.896 2.863 50.303 1.00 7.61 90 LEU A O 1
ATOM 683 N N . ALA A 1 91 ? 5.877 4.844 49.241 1.00 7.21 91 ALA A N 1
ATOM 684 C CA . ALA A 1 91 ? 6.659 5.570 50.229 1.00 6.87 91 ALA A CA 1
ATOM 685 C C . ALA A 1 91 ? 6.498 7.051 49.918 1.00 6.90 91 ALA A C 1
ATOM 686 O O . ALA A 1 91 ? 6.035 7.419 48.821 1.00 7.87 91 ALA A O 1
ATOM 688 N N . TYR A 1 92 ? 6.901 7.910 50.847 1.00 7.08 92 TYR A N 1
ATOM 689 C CA . TYR A 1 92 ? 6.831 9.348 50.598 1.00 7.17 92 TYR A CA 1
ATOM 690 C C . TYR A 1 92 ? 7.928 10.039 51.397 1.00 7.14 92 TYR A C 1
ATOM 691 O O . TYR A 1 92 ? 8.464 9.510 52.375 1.00 7.20 92 TYR A O 1
ATOM 700 N N . THR A 1 93 ? 8.183 11.292 51.002 1.00 7.29 93 THR A N 1
ATOM 701 C CA . THR A 1 93 ? 9.101 12.180 51.654 1.00 7.38 93 THR A CA 1
ATOM 702 C C . THR A 1 93 ? 8.409 13.506 51.950 1.00 7.70 93 THR A C 1
ATOM 703 O O . THR A 1 93 ? 7.644 14.012 51.144 1.00 9.28 93 THR A O 1
ATOM 707 N N . LEU A 1 94 ? 8.736 14.062 53.112 1.00 7.50 94 LEU A N 1
ATOM 708 C CA . LEU A 1 94 ? 8.356 15.417 53.521 1.00 7.91 94 LEU A CA 1
ATOM 709 C C . LEU A 1 94 ? 9.593 16.277 53.371 1.00 7.85 94 LEU A C 1
ATOM 710 O O . LEU A 1 94 ? 10.465 16.268 54.264 1.00 8.52 94 LEU A O 1
ATOM 715 N N . PRO A 1 95 ? 9.802 16.951 52.237 1.00 8.24 95 PRO A N 1
ATOM 716 C CA . PRO A 1 95 ? 11.104 17.580 51.995 1.00 8.90 95 PRO A CA 1
ATOM 717 C C . PRO A 1 95 ? 11.491 18.640 52.978 1.00 9.18 95 PRO A C 1
ATOM 718 O O . PRO A 1 95 ? 12.680 18.796 53.276 1.00 11.43 95 PRO A O 1
ATOM 724 N N . SER A 1 96 ? 10.529 19.411 53.511 1.00 9.84 96 SER A N 1
ATOM 725 C CA . SER A 1 96 ? 10.883 20.460 54.454 1.00 11.30 96 SER A CA 1
ATOM 726 C C . SER A 1 96 ? 11.386 19.919 55.769 1.00 11.32 96 SER A C 1
ATOM 727 O O . SER A 1 96 ? 11.998 20.663 56.517 1.00 14.85 96 SER A O 1
ATOM 730 N N . LYS A 1 97 ? 11.107 18.675 56.060 1.00 10.62 97 LYS A N 1
ATOM 731 C CA . LYS A 1 97 ? 11.493 18.022 57.270 1.00 11.29 97 LYS A CA 1
ATOM 732 C C . LYS A 1 97 ? 12.584 16.989 57.069 1.00 9.96 97 LYS A C 1
ATOM 733 O O . LYS A 1 97 ? 13.058 16.406 58.043 1.00 11.17 97 LYS A O 1
ATOM 739 N N . ASN A 1 98 ? 12.957 16.694 55.835 1.00 9.41 98 ASN A N 1
ATOM 740 C CA . ASN A 1 98 ? 13.901 15.623 55.524 1.00 9.17 98 ASN A CA 1
ATOM 741 C C . ASN A 1 98 ? 13.486 14.329 56.220 1.00 8.58 98 ASN A C 1
ATOM 742 O O . ASN A 1 98 ? 14.288 13.633 56.817 1.00 9.80 98 ASN A O 1
ATOM 747 N N . GLU A 1 99 ? 12.194 13.991 56.091 1.00 9.12 99 GLU A N 1
ATOM 748 C CA . GLU A 1 99 ? 11.592 12.839 56.698 1.00 8.17 99 GLU A CA 1
ATOM 749 C C . GLU A 1 99 ? 11.012 11.956 55.608 1.00 7.40 99 GLU A C 1
ATOM 750 O O . GLU A 1 99 ? 10.322 12.453 54.721 1.00 9.95 99 GLU A O 1
ATOM 760 N N . ILE A 1 100 ? 11.241 10.656 55.698 1.00 7.49 100 ILE A N 1
ATOM 761 C CA . ILE A 1 100 ? 10.795 9.674 54.732 1.00 7.28 100 ILE A CA 1
ATOM 762 C C . ILE A 1 100 ? 10.000 8.629 55.486 1.00 7.15 100 ILE A C 1
ATOM 763 O O . ILE A 1 100 ? 10.340 8.311 56.632 1.00 7.73 100 ILE A O 1
ATOM 768 N N . ALA A 1 101 ? 8.985 8.051 54.855 1.00 7.17 101 ALA A N 1
ATOM 769 C CA . ALA A 1 101 ? 8.289 6.912 55.439 1.00 6.95 101 ALA A CA 1
ATOM 770 C C . ALA A 1 101 ? 7.886 5.944 54.347 1.00 7.01 101 ALA A C 1
ATOM 771 O O . ALA A 1 101 ? 7.521 6.348 53.247 1.00 7.71 101 ALA A O 1
ATOM 773 N N . ASN A 1 102 ? 7.900 4.660 54.676 1.00 7.27 102 ASN A N 1
ATOM 774 C CA . ASN A 1 102 ? 7.335 3.637 53.804 1.00 7.18 102 ASN A CA 1
ATOM 775 C C . ASN A 1 102 ? 5.858 3.420 54.121 1.00 7.52 102 ASN A C 1
ATOM 776 O O . ASN A 1 102 ? 5.435 3.441 55.274 1.00 9.70 102 ASN A O 1
ATOM 781 N N . CYS A 1 103 ? 5.105 3.143 53.073 1.00 7.56 103 CYS A N 1
ATOM 782 C CA . CYS A 1 103 ? 3.709 2.706 53.200 1.00 7.61 103 CYS A CA 1
ATOM 783 C C . CYS A 1 103 ? 3.693 1.172 53.344 1.00 7.55 103 CYS A C 1
ATOM 784 O O . CYS A 1 103 ? 4.653 0.486 52.989 1.00 8.02 103 CYS A O 1
ATOM 787 N N . ASP A 1 104 ? 2.578 0.621 53.837 1.00 8.18 104 ASP A N 1
ATOM 788 C CA . ASP A 1 104 ? 2.553 -0.818 54.084 1.00 8.50 104 ASP A CA 1
ATOM 789 C C . ASP A 1 104 ? 2.821 -1.617 52.813 1.00 7.91 104 ASP A C 1
ATOM 790 O O .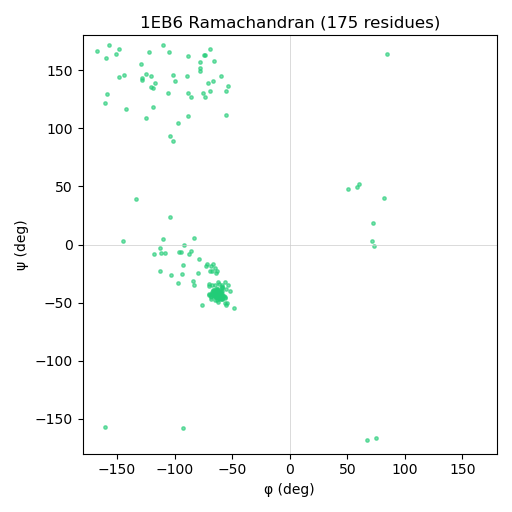 ASP A 1 104 ? 3.487 -2.656 52.869 1.00 8.33 104 ASP A O 1
ATOM 795 N N . ILE A 1 105 ? 2.338 -1.155 51.656 1.00 8.05 105 ILE A N 1
ATOM 796 C CA . ILE A 1 105 ? 2.525 -1.915 50.416 1.00 8.49 105 ILE A CA 1
ATOM 797 C C . ILE A 1 105 ? 3.990 -1.988 49.982 1.00 7.82 105 ILE A C 1
ATOM 798 O O . ILE A 1 105 ? 4.330 -2.835 49.166 1.00 8.50 105 ILE A O 1
ATOM 803 N N . TYR A 1 106 ? 4.876 -1.126 50.502 1.00 7.27 106 TYR A N 1
ATOM 804 C CA . TYR A 1 106 ? 6.311 -1.330 50.281 1.00 7.20 106 TYR A CA 1
ATOM 805 C C . TYR A 1 106 ? 6.712 -2.751 50.655 1.00 6.98 106 TYR A C 1
ATOM 806 O O . TYR A 1 106 ? 7.588 -3.347 50.030 1.00 7.54 106 TYR A O 1
ATOM 815 N N . TYR A 1 107 ? 6.143 -3.238 51.749 1.00 7.25 107 TYR A N 1
ATOM 816 C CA . TYR A 1 107 ? 6.520 -4.532 52.311 1.00 7.29 107 TYR A CA 1
ATOM 817 C C . TYR A 1 107 ? 5.797 -5.701 51.657 1.00 7.75 107 TYR A C 1
ATOM 818 O O . TYR A 1 107 ? 6.348 -6.797 51.611 1.00 10.23 107 TYR A O 1
ATOM 827 N N . SER A 1 108 ? 4.580 -5.501 51.198 1.00 8.70 108 SER A N 1
ATOM 828 C CA . SER A 1 108 ? 3.820 -6.595 50.599 1.00 9.57 108 SER A CA 1
ATOM 829 C C . SER A 1 108 ? 3.951 -6.696 49.078 1.00 9.84 108 SER A C 1
ATOM 830 O O . SER A 1 108 ? 3.735 -7.782 48.547 1.00 13.08 108 SER A O 1
ATOM 833 N N . GLU A 1 109 ? 4.247 -5.597 48.392 1.00 8.75 109 GLU A N 1
ATOM 834 C CA . GLU A 1 109 ? 4.147 -5.582 46.938 1.00 9.41 109 GLU A CA 1
ATOM 835 C C . GLU A 1 109 ? 5.486 -5.478 46.229 1.00 9.88 109 GLU A C 1
ATOM 836 O O . GLU A 1 109 ? 5.514 -5.592 45.028 1.00 14.56 109 GLU A O 1
ATOM 846 N N . LEU A 1 110 ? 6.587 -5.267 46.939 1.00 8.51 110 LEU A N 1
ATOM 847 C CA . LEU A 1 110 ? 7.902 -5.112 46.320 1.00 8.24 110 LEU A CA 1
ATOM 848 C C . LEU A 1 110 ? 8.851 -6.207 46.729 1.00 8.43 110 LEU A C 1
ATOM 849 O O . LEU A 1 110 ? 8.927 -6.537 47.918 1.00 10.24 110 LEU A O 1
ATOM 854 N N . PRO A 1 111 ? 9.645 -6.732 45.803 1.00 8.38 111 PRO A N 1
ATOM 855 C CA . PRO A 1 111 ? 10.751 -7.596 46.169 1.00 8.79 111 PRO A CA 1
ATOM 856 C C . PRO A 1 111 ? 11.880 -6.739 46.766 1.00 7.89 111 PRO A C 1
ATOM 857 O O . PRO A 1 111 ? 11.949 -5.537 46.530 1.00 7.94 111 PRO A O 1
ATOM 861 N N . PRO A 1 112 ? 12.828 -7.356 47.477 1.00 8.34 112 PRO A N 1
ATOM 862 C CA . PRO A 1 112 ? 13.995 -6.578 47.934 1.00 8.20 112 PRO A CA 1
ATOM 863 C C . PRO A 1 112 ? 14.791 -5.958 46.787 1.00 7.65 112 PRO A C 1
ATOM 864 O O . PRO A 1 112 ? 15.208 -4.813 46.855 1.00 7.72 112 PRO A O 1
ATOM 868 N N . LEU A 1 113 ? 14.995 -6.778 45.747 1.00 7.87 113 LEU A N 1
ATOM 869 C CA . LEU A 1 113 ? 15.840 -6.467 44.607 1.00 7.82 113 LEU A CA 1
ATOM 870 C C . LEU A 1 113 ? 15.176 -7.031 43.342 1.00 8.50 113 LEU A C 1
ATOM 871 O O . LEU A 1 113 ? 15.045 -8.244 43.196 1.00 9.87 113 LEU A O 1
ATOM 876 N N . ALA A 1 114 ? 14.798 -6.164 42.433 1.00 8.51 114 ALA A N 1
ATOM 877 C CA . ALA A 1 114 ? 14.170 -6.598 41.190 1.00 9.04 114 ALA A CA 1
ATOM 878 C C . ALA A 1 114 ? 15.179 -7.277 40.300 1.00 8.49 114 ALA A C 1
ATOM 879 O O . ALA A 1 114 ? 16.284 -6.786 40.106 1.00 11.15 114 ALA A O 1
ATOM 881 N N . GLN A 1 115 ? 14.766 -8.355 39.677 1.00 8.68 115 GLN A N 1
ATOM 882 C CA . GLN A 1 115 ? 15.594 -9.039 38.708 1.00 9.11 115 GLN A CA 1
ATOM 883 C C . GLN A 1 115 ? 15.355 -8.565 37.283 1.00 9.19 115 GLN A C 1
ATOM 884 O O . GLN A 1 115 ? 16.188 -8.814 36.412 1.00 11.25 115 GLN A O 1
ATOM 890 N N . LYS A 1 116 ? 14.235 -7.897 37.044 1.00 9.15 116 LYS A N 1
ATOM 891 C CA . LYS A 1 116 ? 13.845 -7.437 35.713 1.00 9.23 116 LYS A CA 1
ATOM 892 C C . LYS A 1 116 ? 14.135 -5.945 35.535 1.00 8.94 116 LYS A C 1
ATOM 893 O O . LYS A 1 116 ? 13.987 -5.141 36.455 1.00 9.37 116 LYS A O 1
ATOM 903 N N . CYS A 1 117 ? 14.499 -5.592 34.319 1.00 9.28 117 CYS A N 1
ATOM 904 C CA . CYS A 1 117 ? 14.768 -4.218 33.977 1.00 9.61 117 CYS A CA 1
ATOM 905 C C . CYS A 1 117 ? 13.584 -3.340 34.305 1.00 8.96 117 CYS A C 1
ATOM 906 O O . CYS A 1 117 ? 12.445 -3.645 33.937 1.00 10.05 117 CYS A O 1
ATOM 910 N N . HIS A 1 118 ? 13.867 -2.229 34.964 1.00 8.83 118 HIS A N 1
ATOM 911 C CA . HIS A 1 118 ? 12.932 -1.161 35.221 1.00 9.11 118 HIS A CA 1
ATOM 912 C C . HIS A 1 118 ? 11.883 -1.490 36.279 1.00 8.98 118 HIS A C 1
ATOM 913 O O . HIS A 1 118 ? 11.074 -0.625 36.597 1.00 10.08 118 HIS A O 1
ATOM 920 N N . ALA A 1 119 ? 11.900 -2.690 36.833 1.00 8.80 119 ALA A N 1
ATOM 921 C CA . ALA A 1 119 ? 10.908 -3.085 37.793 1.00 8.86 119 ALA A CA 1
ATOM 922 C C . ALA A 1 119 ? 11.209 -2.481 39.154 1.00 8.14 119 ALA A C 1
ATOM 923 O O . ALA A 1 119 ? 12.364 -2.270 39.531 1.00 8.72 119 ALA A O 1
ATOM 925 N N . GLN A 1 120 ? 10.158 -2.218 39.924 1.00 8.19 120 GLN A N 1
ATOM 926 C CA . GLN A 1 120 ? 10.290 -1.590 41.212 1.00 7.84 120 GLN A CA 1
ATOM 927 C C . GLN A 1 120 ? 10.758 -2.579 42.278 1.00 7.78 120 GLN A C 1
ATOM 928 O O . GLN A 1 120 ? 10.484 -3.784 42.220 1.00 8.65 120 GLN A O 1
ATOM 934 N N . ASP A 1 121 ? 11.449 -2.055 43.289 1.00 7.44 121 ASP A N 1
ATOM 935 C CA . ASP A 1 121 ? 11.895 -2.887 44.398 1.00 7.18 121 ASP A CA 1
ATOM 936 C C . ASP A 1 121 ? 12.132 -1.999 45.608 1.00 6.53 121 ASP A C 1
ATOM 937 O O . ASP A 1 121 ? 12.061 -0.768 45.542 1.00 7.23 121 ASP A O 1
ATOM 942 N N . GLN A 1 122 ? 12.385 -2.646 46.745 1.00 6.67 122 GLN A N 1
ATOM 943 C CA . GLN A 1 122 ? 12.527 -1.918 47.995 1.00 6.43 122 GLN A CA 1
ATOM 944 C C . GLN A 1 122 ? 13.768 -1.012 47.962 1.00 6.41 122 GLN A C 1
ATOM 945 O O . GLN A 1 122 ? 13.731 0.141 48.401 1.00 7.00 122 GLN A O 1
ATOM 951 N N . ALA A 1 123 ? 14.891 -1.547 47.465 1.00 6.77 123 ALA A N 1
ATOM 952 C CA . ALA A 1 123 ? 16.141 -0.784 47.463 1.00 6.97 123 ALA A CA 1
ATOM 953 C C . ALA A 1 123 ? 16.007 0.491 46.640 1.00 6.75 123 ALA A C 1
ATOM 954 O O . ALA A 1 123 ? 16.460 1.564 47.074 1.00 7.19 123 ALA A O 1
ATOM 956 N N . THR A 1 124 ? 15.450 0.390 45.441 1.00 6.82 124 THR A N 1
ATOM 957 C CA . THR A 1 124 ? 15.376 1.559 44.564 1.00 6.74 124 THR A CA 1
ATOM 958 C C . THR A 1 124 ? 14.244 2.498 44.931 1.00 6.48 124 THR A C 1
ATOM 959 O O . THR A 1 124 ? 14.333 3.683 44.646 1.00 6.91 124 THR A O 1
ATOM 963 N N . THR A 1 125 ? 13.181 2.003 45.590 1.00 6.46 125 THR A N 1
ATOM 964 C CA . THR A 1 125 ? 12.171 2.920 46.120 1.00 6.82 125 THR A CA 1
ATOM 965 C C . THR A 1 125 ? 12.793 3.744 47.233 1.00 6.45 125 THR A C 1
ATOM 966 O O . THR A 1 125 ? 12.592 4.971 47.308 1.00 7.13 125 THR A O 1
ATOM 970 N N . THR A 1 126 ? 13.577 3.121 48.107 1.00 6.69 126 THR A N 1
ATOM 971 C CA . THR A 1 126 ? 14.324 3.849 49.132 1.00 6.60 126 THR A CA 1
ATOM 972 C C . THR A 1 126 ? 15.279 4.867 48.504 1.00 6.76 126 THR A C 1
ATOM 973 O O . THR A 1 126 ? 15.335 6.018 48.934 1.00 7.01 126 THR A O 1
ATOM 977 N N . LEU A 1 127 ? 16.025 4.464 47.470 1.00 6.57 127 LEU A N 1
ATOM 978 C CA . LEU A 1 127 ? 16.923 5.375 46.753 1.00 6.92 127 LEU A CA 1
ATOM 979 C C . LEU A 1 127 ? 16.160 6.588 46.216 1.00 6.72 127 LEU A C 1
ATOM 980 O O . LEU A 1 127 ? 16.546 7.742 46.417 1.00 7.17 127 LEU A O 1
ATOM 985 N N . HIS A 1 128 ? 15.042 6.311 45.524 1.00 6.71 128 HIS A N 1
ATOM 986 C CA . HIS A 1 128 ? 14.135 7.339 45.001 1.00 7.20 128 HIS A CA 1
ATOM 987 C C . HIS A 1 128 ? 13.813 8.339 46.094 1.00 6.45 128 HIS A C 1
ATOM 988 O O . HIS A 1 128 ? 13.933 9.568 45.895 1.00 6.85 128 HIS A O 1
ATOM 995 N N . GLU A 1 129 ? 13.327 7.871 47.237 1.00 6.72 129 GLU A N 1
ATOM 996 C CA . GLU A 1 129 ? 12.901 8.790 48.285 1.00 6.83 129 GLU A CA 1
ATOM 997 C C . GLU A 1 129 ? 14.046 9.649 48.786 1.00 6.75 129 GLU A C 1
ATOM 998 O O . GLU A 1 129 ? 13.861 10.857 49.015 1.00 7.09 129 GLU A O 1
ATOM 1004 N N . PHE A 1 130 ? 15.248 9.102 48.946 1.00 6.55 130 PHE A N 1
ATOM 1005 C CA . PHE A 1 130 ? 16.350 9.951 49.417 1.00 6.81 130 PHE A CA 1
ATOM 1006 C C . PHE A 1 130 ? 16.579 11.123 48.469 1.00 6.70 130 PHE A C 1
ATOM 1007 O O . PHE A 1 130 ? 16.972 12.195 48.938 1.00 7.40 130 PHE A O 1
ATOM 1015 N N . THR A 1 131 ? 16.391 10.943 47.169 1.00 6.61 131 THR A N 1
ATOM 1016 C CA . THR A 1 131 ? 16.612 12.064 46.260 1.00 6.78 131 THR A CA 1
ATOM 1017 C C . THR A 1 131 ? 15.636 13.208 46.509 1.00 6.77 131 THR A C 1
ATOM 1018 O O . THR A 1 131 ? 15.928 14.350 46.132 1.00 7.26 131 THR A O 1
ATOM 1022 N N . HIS A 1 132 ? 14.463 12.934 47.090 1.00 6.80 132 HIS A N 1
ATOM 1023 C CA . HIS A 1 132 ? 13.507 13.982 47.401 1.00 6.83 132 HIS A CA 1
ATOM 1024 C C . HIS A 1 132 ? 13.945 14.863 48.567 1.00 7.38 132 HIS A C 1
ATOM 1025 O O . HIS A 1 132 ? 13.343 15.921 48.762 1.00 8.30 132 HIS A O 1
ATOM 1032 N N . ALA A 1 133 ? 14.897 14.422 49.372 1.00 7.34 133 ALA A N 1
ATOM 1033 C CA . ALA A 1 133 ? 15.265 15.126 50.607 1.00 7.58 133 ALA A CA 1
ATOM 1034 C C . ALA A 1 133 ? 16.335 16.175 50.317 1.00 7.78 133 ALA A C 1
ATOM 1035 O O . ALA A 1 133 ? 17.490 15.816 50.023 1.00 8.61 133 ALA A O 1
ATOM 1037 N N . PRO A 1 134 ? 15.998 17.460 50.395 1.00 7.72 134 PRO A N 1
ATOM 1038 C CA . PRO A 1 134 ? 17.002 18.479 50.093 1.00 8.27 134 PRO A CA 1
ATOM 1039 C C . PRO A 1 134 ? 18.190 18.473 51.038 1.00 8.55 134 PRO A C 1
ATOM 1040 O O . PRO A 1 134 ? 19.255 18.956 50.666 1.00 9.86 134 PRO A O 1
ATOM 1044 N N . GLY A 1 135 ? 18.026 17.937 52.251 1.00 8.66 135 GLY A N 1
ATOM 1045 C CA . GLY A 1 135 ? 19.121 17.830 53.178 1.00 9.57 135 GLY A CA 1
ATOM 1046 C C . GLY A 1 135 ? 20.174 16.844 52.712 1.00 9.73 135 GLY A C 1
ATOM 1047 O O . GLY A 1 135 ? 21.333 16.923 53.168 1.00 11.78 135 GLY A O 1
ATOM 1048 N N . VAL A 1 136 ? 19.808 15.894 51.851 1.00 8.86 136 VAL A N 1
ATOM 1049 C CA . VAL A 1 136 ? 20.752 14.979 51.239 1.00 9.23 136 VAL A CA 1
ATOM 1050 C C . VAL A 1 136 ? 21.512 15.708 50.134 1.00 9.29 136 VAL A C 1
ATOM 1051 O O . VAL A 1 136 ? 22.745 15.683 50.085 1.00 10.44 136 VAL A O 1
ATOM 1055 N N . TYR A 1 137 ? 20.770 16.349 49.227 1.00 9.20 137 TYR A N 1
ATOM 1056 C CA . TYR A 1 137 ? 21.375 17.082 48.112 1.00 9.35 137 TYR A CA 1
ATOM 1057 C C . TYR A 1 137 ? 20.308 18.066 47.653 1.00 9.19 137 TYR A C 1
ATOM 1058 O O . TYR A 1 137 ? 19.154 17.669 47.406 1.00 9.40 137 TYR A O 1
ATOM 1067 N N . GLN A 1 138 ? 20.660 19.348 47.522 1.00 10.34 138 GLN A N 1
ATOM 1068 C CA . GLN A 1 138 ? 19.664 20.358 47.094 1.00 11.25 138 GLN A CA 1
ATOM 1069 C C . GLN A 1 138 ? 19.820 20.672 45.602 1.00 11.19 138 GLN A C 1
ATOM 1070 O O . GLN A 1 138 ? 20.937 20.776 45.115 1.00 12.70 138 GLN A O 1
ATOM 1080 N N . PRO A 1 139 ? 18.736 20.846 44.889 1.00 10.93 139 PRO A N 1
ATOM 1081 C CA . PRO A 1 139 ? 17.354 20.771 45.374 1.00 10.69 139 PRO A CA 1
ATOM 1082 C C . PRO A 1 139 ? 16.905 19.344 45.540 1.00 9.38 139 PRO A C 1
ATOM 1083 O O . PRO A 1 139 ? 17.400 18.429 44.879 1.00 9.07 139 PRO A O 1
ATOM 1087 N N . GLY A 1 140 ? 15.905 19.138 46.378 1.00 9.25 140 GLY A N 1
ATOM 1088 C CA . GLY A 1 140 ? 15.204 17.871 46.335 1.00 8.85 140 GLY A CA 1
ATOM 1089 C C . GLY A 1 140 ? 14.593 17.646 44.975 1.00 8.37 140 GLY A C 1
ATOM 1090 O O . GLY A 1 140 ? 14.124 18.600 44.342 1.00 9.59 140 GLY A O 1
ATOM 1091 N N . THR A 1 141 ? 14.553 16.401 44.517 1.00 7.83 141 THR A N 1
ATOM 1092 C CA . THR A 1 141 ? 13.885 16.075 43.290 1.00 7.79 141 THR A CA 1
ATOM 1093 C C . THR A 1 141 ? 12.369 16.126 43.453 1.00 7.67 141 THR A C 1
ATOM 1094 O O . THR A 1 141 ? 11.827 16.096 44.581 1.00 8.07 141 THR A O 1
ATOM 1098 N N . GLU A 1 142 ? 11.690 16.182 42.335 1.00 8.86 142 GLU A N 1
ATOM 1099 C CA . GLU A 1 142 ? 10.219 16.165 42.252 1.00 8.97 142 GLU A CA 1
ATOM 1100 C C . GLU A 1 142 ? 9.763 14.842 41.650 1.00 8.19 142 GLU A C 1
ATOM 1101 O O . GLU A 1 142 ? 10.550 14.025 41.177 1.00 9.15 142 GLU A O 1
ATOM 1111 N N . ASP A 1 143 ? 8.445 14.625 41.675 1.00 8.92 143 ASP A N 1
ATOM 1112 C CA . ASP A 1 143 ? 7.826 13.488 41.034 1.00 8.50 143 ASP A CA 1
ATOM 1113 C C . ASP A 1 143 ? 7.223 13.941 39.712 1.00 9.04 143 ASP A C 1
ATOM 1114 O O . ASP A 1 143 ? 6.066 14.356 39.637 1.00 12.18 143 ASP A O 1
ATOM 1119 N N . LEU A 1 144 ? 8.040 13.887 38.669 1.00 8.51 144 LEU A N 1
ATOM 1120 C CA . LEU A 1 144 ? 7.680 14.387 37.340 1.00 8.74 144 LEU A CA 1
ATOM 1121 C C . LEU A 1 144 ? 7.334 13.280 36.376 1.00 8.76 144 LEU A C 1
ATOM 1122 O O . LEU A 1 144 ? 6.589 13.525 35.410 1.00 10.37 144 LEU A O 1
ATOM 1127 N N . GLY A 1 145 ? 7.857 12.077 36.559 1.00 9.11 145 GLY A N 1
ATOM 1128 C CA . GLY A 1 145 ? 7.551 10.943 35.697 1.00 9.24 145 GLY A CA 1
ATOM 1129 C C . GLY A 1 145 ? 7.892 9.661 36.409 1.00 8.83 145 GLY A C 1
ATOM 1130 O O . GLY A 1 145 ? 9.041 9.443 36.779 1.00 9.82 145 GLY A O 1
ATOM 1131 N N . TYR A 1 146 ? 6.913 8.791 36.578 1.00 9.47 146 TYR A N 1
ATOM 1132 C CA . TYR A 1 146 ? 7.068 7.558 37.327 1.00 10.27 146 TYR A CA 1
ATOM 1133 C C . TYR A 1 146 ? 7.141 6.391 36.362 1.00 10.43 146 TYR A C 1
ATOM 1134 O O . TYR A 1 146 ? 6.253 6.264 35.507 1.00 13.09 146 TYR A O 1
ATOM 1151 N N . GLY A 1 147 ? 8.119 5.528 36.507 1.00 9.70 147 GLY A N 1
ATOM 1152 C CA . GLY A 1 147 ? 8.258 4.400 35.643 1.00 10.27 147 GLY A CA 1
ATOM 1153 C C . GLY A 1 147 ? 9.004 4.748 34.358 1.00 8.91 147 GLY A C 1
ATOM 1154 O O . GLY A 1 147 ? 9.177 5.921 34.021 1.00 9.11 147 GLY A O 1
ATOM 1155 N N . TYR A 1 148 ? 9.486 3.734 33.640 1.00 9.38 148 TYR A N 1
ATOM 1156 C CA . TYR A 1 148 ? 10.387 3.955 32.547 1.00 9.25 148 TYR A CA 1
ATOM 1157 C C . TYR A 1 148 ? 9.857 4.915 31.490 1.00 8.66 148 TYR A C 1
ATOM 1158 O O . TYR A 1 148 ? 10.571 5.849 31.094 1.00 8.58 148 TYR A O 1
ATOM 1167 N N . ASP A 1 149 ? 8.649 4.691 30.959 1.00 8.99 149 ASP A N 1
ATOM 1168 C CA . ASP A 1 149 ? 8.205 5.529 29.850 1.00 8.99 149 ASP A CA 1
ATOM 1169 C C . ASP A 1 149 ? 8.038 6.982 30.288 1.00 8.81 149 ASP A C 1
ATOM 1170 O O . ASP A 1 149 ? 8.492 7.891 29.596 1.00 9.57 149 ASP A O 1
ATOM 1175 N N . ALA A 1 150 ? 7.371 7.209 31.413 1.00 8.76 150 ALA A N 1
ATOM 1176 C CA . ALA A 1 150 ? 7.129 8.590 31.816 1.00 8.35 150 ALA A CA 1
ATOM 1177 C C . ALA A 1 150 ? 8.428 9.266 32.183 1.00 8.44 150 ALA A C 1
ATOM 1178 O O . ALA A 1 150 ? 8.636 10.449 31.868 1.00 10.38 150 ALA A O 1
ATOM 1180 N N . ALA A 1 151 ? 9.322 8.577 32.876 1.00 7.80 151 ALA A N 1
ATOM 1181 C CA . ALA A 1 151 ? 10.574 9.199 33.284 1.00 7.96 151 ALA A CA 1
ATOM 1182 C C . ALA A 1 151 ? 11.492 9.484 32.107 1.00 7.71 151 ALA A C 1
ATOM 1183 O O . ALA A 1 151 ? 12.102 10.554 32.034 1.00 8.38 151 ALA A O 1
ATOM 1185 N N . THR A 1 152 ? 11.643 8.530 31.201 1.00 8.14 152 THR A N 1
ATOM 1186 C CA . THR A 1 152 ? 12.591 8.696 30.111 1.00 8.78 152 THR A CA 1
ATOM 1187 C C . THR A 1 152 ? 12.070 9.582 28.994 1.00 9.10 152 THR A C 1
ATOM 1188 O O . THR A 1 152 ? 12.874 10.033 28.166 1.00 11.30 152 THR A O 1
ATOM 1192 N N . GLN A 1 153 ? 10.780 9.882 28.992 1.00 8.52 153 GLN A N 1
ATOM 1193 C CA . GLN A 1 153 ? 10.223 10.836 28.022 1.00 9.07 153 GLN A CA 1
ATOM 1194 C C . GLN A 1 153 ? 10.217 12.254 28.570 1.00 9.21 153 GLN A C 1
ATOM 1195 O O . GLN A 1 153 ? 9.841 13.177 27.853 1.00 11.60 153 GLN A O 1
ATOM 1201 N N . LEU A 1 154 ? 10.681 12.475 29.797 1.00 8.23 154 LEU A N 1
ATOM 1202 C CA . LEU A 1 154 ? 10.912 13.812 30.297 1.00 8.13 154 LEU A CA 1
ATOM 1203 C C . LEU A 1 154 ? 12.041 14.451 29.501 1.00 8.03 154 LEU A C 1
ATOM 1204 O O . LEU A 1 154 ? 12.903 13.810 28.925 1.00 9.13 154 LEU A O 1
ATOM 1209 N N . SER A 1 155 ? 12.048 15.788 29.535 1.00 8.35 155 SER A N 1
ATOM 1210 C CA . SER A 1 155 ? 13.194 16.542 29.069 1.00 8.26 155 SER A CA 1
ATOM 1211 C C . SER A 1 155 ? 14.398 16.358 30.009 1.00 8.04 155 SER A C 1
ATOM 1212 O O . SER A 1 155 ? 14.266 15.869 31.106 1.00 8.46 155 SER A O 1
ATOM 1215 N N . ALA A 1 156 ? 15.550 16.804 29.535 1.00 8.5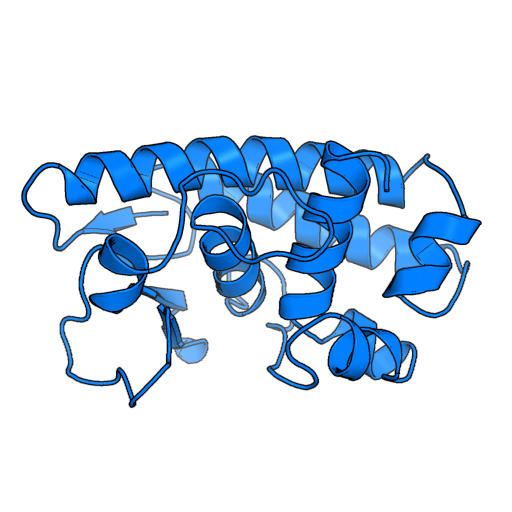1 156 ALA A N 1
ATOM 1216 C CA . ALA A 1 156 ? 16.764 16.706 30.333 1.00 8.33 156 ALA A CA 1
ATOM 1217 C C . ALA A 1 156 ? 16.600 17.361 31.703 1.00 8.17 156 ALA A C 1
ATOM 1218 O O . ALA A 1 156 ? 16.941 16.755 32.730 1.00 8.41 156 ALA A O 1
ATOM 1220 N N . GLN A 1 157 ? 16.118 18.594 31.758 1.00 8.24 157 GLN A N 1
ATOM 1221 C CA . GLN A 1 157 ? 16.098 19.259 33.045 1.00 8.77 157 GLN A CA 1
ATOM 1222 C C . GLN A 1 157 ? 15.067 18.636 33.969 1.00 8.34 157 GLN A C 1
ATOM 1223 O O . GLN A 1 157 ? 15.272 18.553 35.189 1.00 9.70 157 GLN A O 1
ATOM 1229 N N . ASP A 1 158 ? 13.949 18.162 33.431 1.00 8.16 158 ASP A N 1
ATOM 1230 C CA . ASP A 1 158 ? 12.989 17.474 34.272 1.00 8.29 158 ASP A CA 1
ATOM 1231 C C . ASP A 1 158 ? 13.553 16.131 34.760 1.00 7.61 158 ASP A C 1
ATOM 1232 O O . ASP A 1 158 ? 13.399 15.806 35.946 1.00 8.43 158 ASP A O 1
ATOM 1237 N 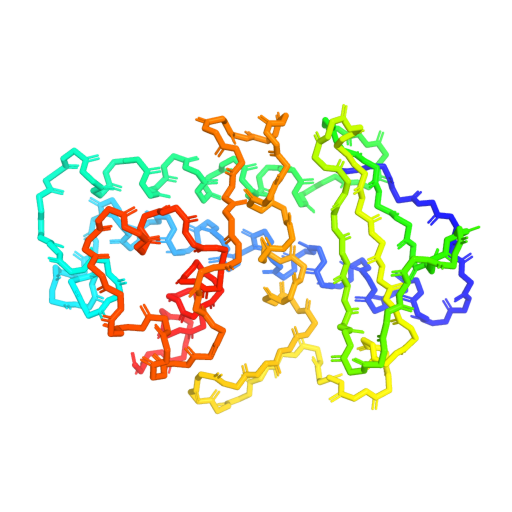N . ALA A 1 159 ? 14.213 15.363 33.909 1.00 7.64 159 ALA A N 1
ATOM 1238 C CA . ALA A 1 159 ? 14.821 14.094 34.342 1.00 7.67 159 ALA A CA 1
ATOM 1239 C C . ALA A 1 159 ? 15.831 14.305 35.460 1.00 7.41 159 ALA A C 1
ATOM 1240 O O . ALA A 1 159 ? 15.871 13.562 36.446 1.00 7.56 159 ALA A O 1
ATOM 1242 N N . LEU A 1 160 ? 16.692 15.322 35.310 1.00 7.60 160 LEU A N 1
ATOM 1243 C CA . LEU A 1 160 ? 17.666 15.653 36.330 1.00 7.64 160 LEU A CA 1
ATOM 1244 C C . LEU A 1 160 ? 17.011 15.860 37.691 1.00 7.68 160 LEU A C 1
ATOM 1245 O O . LEU A 1 160 ? 17.577 15.567 38.738 1.00 8.44 160 LEU A O 1
ATOM 1250 N N . ASN A 1 161 ? 15.801 16.412 37.664 1.00 7.42 161 ASN A N 1
ATOM 1251 C CA . ASN A 1 161 ? 15.035 16.752 38.857 1.00 7.61 161 ASN A CA 1
ATOM 1252 C C . ASN A 1 161 ? 13.897 15.772 39.146 1.00 7.44 161 ASN A C 1
ATOM 1253 O O . ASN A 1 161 ? 12.979 16.139 39.864 1.00 8.88 161 ASN A O 1
ATOM 1258 N N . ASN A 1 162 ? 13.999 14.537 38.661 1.00 7.27 162 ASN A N 1
ATOM 1259 C CA . ASN A 1 162 ? 12.930 13.549 38.797 1.00 7.11 162 ASN A CA 1
ATOM 1260 C C . ASN A 1 162 ? 13.440 12.363 39.603 1.00 6.73 162 ASN A C 1
ATOM 1261 O O . ASN A 1 162 ? 14.361 11.649 39.178 1.00 7.20 162 ASN A O 1
ATOM 1266 N N . ALA A 1 163 ? 12.825 12.104 40.744 1.00 6.69 163 ALA A N 1
ATOM 1267 C CA . ALA A 1 163 ? 13.327 11.028 41.643 1.00 7.07 163 ALA A CA 1
ATOM 1268 C C . ALA A 1 163 ? 13.423 9.687 40.952 1.00 6.85 163 ALA A C 1
ATOM 1269 O O . ALA A 1 163 ? 14.424 8.974 41.094 1.00 7.12 163 ALA A O 1
ATOM 1271 N N . ASP A 1 164 ? 12.395 9.303 40.190 1.00 6.78 164 ASP A N 1
ATOM 1272 C CA . ASP A 1 164 ? 12.390 7.949 39.645 1.00 6.95 164 ASP A CA 1
ATOM 1273 C C . ASP A 1 164 ? 13.453 7.764 38.597 1.00 7.01 164 ASP A C 1
ATOM 1274 O O . ASP A 1 164 ? 13.831 6.619 38.334 1.00 7.56 164 ASP A O 1
ATOM 1279 N N . SER A 1 165 ? 13.930 8.837 37.954 1.00 6.97 165 SER A N 1
ATOM 1280 C CA . SER A 1 165 ? 15.011 8.705 36.993 1.00 7.02 165 SER A CA 1
ATOM 1281 C C . SER A 1 165 ? 16.244 8.106 37.642 1.00 7.06 165 SER A C 1
ATOM 1282 O O . SER A 1 165 ? 17.002 7.347 37.012 1.00 7.56 165 SER A O 1
ATOM 1285 N N . TYR A 1 166 ? 16.501 8.467 38.906 1.00 7.14 166 TYR A N 1
ATOM 1286 C CA . TYR A 1 166 ? 17.651 7.943 39.642 1.00 7.04 166 TYR A CA 1
ATOM 1287 C C . TYR A 1 166 ? 17.469 6.480 39.972 1.00 7.47 166 TYR A C 1
ATOM 1288 O O . TYR A 1 166 ? 18.403 5.685 39.876 1.00 7.89 166 TYR A O 1
ATOM 1297 N N . ALA A 1 167 ? 16.260 6.088 40.410 1.00 7.25 167 ALA A N 1
ATOM 1298 C CA . ALA A 1 167 ? 15.960 4.692 40.677 1.00 7.23 167 ALA A CA 1
ATOM 1299 C C . ALA A 1 167 ? 16.113 3.846 39.414 1.00 6.96 167 ALA A C 1
ATOM 1300 O O . ALA A 1 167 ? 16.712 2.768 39.447 1.00 7.52 167 ALA A O 1
ATOM 1302 N N . LEU A 1 168 ? 15.563 4.332 38.310 1.00 6.92 168 LEU A N 1
ATOM 1303 C CA . LEU A 1 168 ? 15.629 3.619 37.037 1.00 7.04 168 LEU A CA 1
ATOM 1304 C C . LEU A 1 168 ? 17.073 3.496 36.553 1.00 7.28 168 LEU A C 1
ATOM 1305 O O . LEU A 1 168 ? 17.488 2.424 36.088 1.00 7.90 168 LEU A O 1
ATOM 1310 N N . TYR A 1 169 ? 17.846 4.570 36.621 1.00 7.36 169 TYR A N 1
ATOM 1311 C CA . TYR A 1 169 ? 19.232 4.505 36.188 1.00 7.59 169 TYR A CA 1
ATOM 1312 C C . TYR A 1 169 ? 19.995 3.506 37.050 1.00 7.50 169 TYR A C 1
ATOM 1313 O O . TYR A 1 169 ? 20.780 2.690 36.545 1.00 8.04 169 TYR A O 1
ATOM 1322 N N . ALA A 1 170 ? 19.809 3.541 38.378 1.00 7.60 170 ALA A N 1
ATOM 1323 C CA . ALA A 1 170 ? 20.521 2.643 39.252 1.00 7.79 170 ALA A CA 1
ATOM 1324 C C . ALA A 1 170 ? 20.179 1.188 38.962 1.00 7.49 170 ALA A C 1
ATOM 1325 O O . ALA A 1 170 ? 21.055 0.312 38.998 1.00 8.34 170 ALA A O 1
ATOM 1327 N N . ASN A 1 171 ? 18.909 0.893 38.692 1.00 7.79 171 ASN A N 1
ATOM 1328 C CA . ASN A 1 171 ? 18.487 -0.458 38.323 1.00 7.53 171 ASN A CA 1
ATOM 1329 C C . ASN A 1 171 ? 19.149 -0.883 37.009 1.00 8.07 171 ASN A C 1
ATOM 1330 O O . ASN A 1 171 ? 19.639 -2.003 36.904 1.00 8.95 171 ASN A O 1
ATOM 1335 N N . ALA A 1 172 ? 19.170 0.003 36.030 1.00 8.16 172 ALA A N 1
ATOM 1336 C CA . ALA A 1 172 ? 19.736 -0.330 34.721 1.00 9.01 172 ALA A CA 1
ATOM 1337 C C . ALA A 1 172 ? 21.228 -0.621 34.829 1.00 8.90 172 ALA A C 1
ATOM 1338 O O . ALA A 1 172 ? 21.742 -1.537 34.179 1.00 10.20 172 ALA A O 1
ATOM 1340 N N . ILE A 1 173 ? 21.943 0.159 35.633 1.00 8.65 173 ILE A N 1
ATOM 1341 C CA . ILE A 1 173 ? 23.374 -0.061 35.807 1.00 9.46 173 ILE A CA 1
ATOM 1342 C C . ILE A 1 173 ? 23.611 -1.431 36.449 1.00 9.57 173 ILE A C 1
ATOM 1343 O O . ILE A 1 173 ? 24.477 -2.207 36.029 1.00 11.08 173 ILE A O 1
ATOM 1348 N N . GLU A 1 174 ? 22.873 -1.732 37.520 1.00 8.83 174 GLU A N 1
ATOM 1349 C CA . GLU A 1 174 ? 23.071 -3.009 38.218 1.00 9.38 174 GLU A CA 1
ATOM 1350 C C . GLU A 1 174 ? 22.741 -4.216 37.338 1.00 9.83 174 GLU A C 1
ATOM 1351 O O . GLU A 1 174 ? 23.469 -5.213 37.362 1.00 10.87 174 GLU A O 1
ATOM 1357 N N . LEU A 1 175 ? 21.645 -4.133 36.588 1.00 9.56 175 LEU A N 1
ATOM 1358 C CA . LEU A 1 175 ? 21.182 -5.258 35.810 1.00 10.15 175 LEU A CA 1
ATOM 1359 C C . LEU A 1 175 ? 21.830 -5.347 34.451 1.00 11.37 175 LEU A C 1
ATOM 1360 O O . LEU A 1 175 ? 21.574 -6.295 33.706 1.00 13.21 175 LEU A O 1
ATOM 1365 N N . LYS A 1 176 ? 22.623 -4.376 34.103 1.00 11.67 176 LYS A N 1
ATOM 1366 C CA . LYS A 1 176 ? 23.294 -4.313 32.812 1.00 12.84 176 LYS A CA 1
ATOM 1367 C C . LYS A 1 176 ? 22.263 -4.335 31.715 1.00 13.69 176 LYS A C 1
ATOM 1368 O O . LYS A 1 176 ? 22.387 -5.068 30.729 1.00 17.62 176 LYS A O 1
ATOM 1374 N N . CYS A 1 177 ? 21.276 -3.480 31.848 1.00 14.15 177 CYS A N 1
ATOM 1375 C CA . CYS A 1 177 ? 20.214 -3.341 30.892 1.00 17.77 177 CYS A CA 1
ATOM 1376 C C . CYS A 1 177 ? 19.882 -1.921 30.526 1.00 19.26 177 CYS A C 1
ATOM 1377 O O . CYS A 1 177 ? 20.657 -1.036 30.868 1.00 19.67 177 CYS A O 1
#

GO terms:
  GO:0005576 extracellular region (C, IDA)

Secondary structure (DSSP, 8-state):
-EEES--THHHHHHHHHHHHHHHHHHHHHHHHHHS-HHHHHHHHS---HHHHHHHHHHHHHHHHHHT-SB-SS-EEESS-SSS---TT--EEEEGGGTEEEE-HHHHHH--SS--STT---HHHHHHHHHHT-TTTSSSPPB----SHHHHHTS-HHHHHTBHHHHHHHHHHHHHT-

Sequence (177 aa):
TEVTDCKGDAESSLTTALSNAAKLANQAAEAAESGDESKFEEYFKTTDQQTRTTVAERLRAVAKEAGSTSGGSTTYHCNDPYGYCEPNVLAYTLPSKNEIANCDIYYSELPPLAQKCHAQDQATTTLHEFTHAPGVYQPGTEDLGYGYDAATQLSAQDALNNADSYALYANAIELKC

CATH classification: 3.40.390.10

Foldseek 3Di:
DAEDADDDCLVVLLLLLLQLLLVLLQLLLCCLQPNDQVLVCLLQVDSDNVLSNLSSLLSNLLSVQSPDHRDDDAYEYSEDPDPPDDPPDQKAADQVHNYIYGYPCLVVPADSADLDQQDDHNNLVSQLRNQQHVSSPPPRADAQAATSPRRSPDHNVNSSRHSVSSSNSSNCSVNVD

InterPro domains:
  IPR001384 Peptidase M35, deuterolysin [PF02102] (1-352)
  IPR001384 Peptidase M35, deuterolysin [PR00768] (193-222)
  IPR001384 Peptidase M35, deuterolysin [PR00768] (227-252)
  IPR001384 Peptidase M35, deuterolysin [PR00768] (253-282)
  IPR001384 Peptidase M35, deuterolysin [PR00768] (288-316)
  IPR001384 Peptidase M35, deuterolysin [PR00768] (317-346)
  IPR024079 Metallopeptidase, catalytic domain superfamily [G3DSA:3.40.390.10] (176-352)
  IPR050414 Fungal secreted metalloproteinases M35 [PTHR37016] (8-352)

Solvent-accessible surface area: 8073 Å² total; per-residue (Å²): 0,72,23,48,72,31,168,64,118,26,74,58,30,0,48,67,2,2,65,29,0,15,148,13,0,62,67,0,0,100,11,0,83,89,33,86,91,74,48,0,78,52,1,0,79,29,51,61,117,122,19,23,49,27,0,3,84,2,0,81,23,0,4,167,12,3,60,39,65,91,24,64,65,5,44,0,12,0,48,37,59,94,63,120,43,120,121,130,48,12,8,27,18,39,69,111,121,31,12,0,0,0,5,110,42,0,50,90,114,18,60,77,74,9,146,159,55,60,40,76,4,8,0,8,12,0,0,9,8,0,2,16,0,48,37,19,49,133,67,16,9,104,104,68,9,125,29,65,98,50,0,16,144,26,67,36,134,60,0,35,32,1,0,11,1,0,7,8,1,0,8,1,35,84,54,189,41

Nearest PDB structures (foldseek):
  1eb6-assembly1_A  TM=1.006E+00  e=9.962E-31  Aspergillus oryzae

Radius of gyration: 14.74 Å; Cα contacts (8 Å, |Δi|>4): 358; chains: 1; bounding box: 37×30×38 Å